Protein AF-A0A3N4HAW6-F1 (afdb_monomer_lite)

Foldseek 3Di:
DDDDDDDDDDDDPVVVVVVVVVVVVVVVVPPPPPPPPPVVVVVPPPDPDCDLVNLLVVLLVLLVVLLVLLVVLVVVLVVQQVVQQDPVRDRDDPDPVRVVSSVVSNVSSVVSNVSSVVSNVVSVVSVVD

Secondary structure (DSSP, 8-state):
-------------HHHHHHHHHHHHHHHHT--------TTTTTSSS-S---HHHHHHHHHHHHHHHHHHHHHHHHHHHHHHHHHB-TTSPBPPSSHHHHHHHHHHHHHHHHHHHHHHHHHHHHHHHHH-

pLDDT: mean 73.01, std 19.23, range [31.19, 94.25]

Radius of gyration: 29.11 Å; chains: 1; bounding box: 82×36×58 Å

Structure (mmCIF, N/CA/C/O backbone):
data_AF-A0A3N4HAW6-F1
#
_entry.id   AF-A0A3N4HAW6-F1
#
loop_
_atom_site.group_PDB
_atom_site.id
_atom_site.type_symbol
_atom_site.label_atom_id
_atom_site.label_alt_id
_atom_site.label_comp_id
_atom_site.label_asym_id
_atom_site.label_entity_id
_atom_site.label_seq_id
_atom_site.pdbx_PDB_ins_code
_atom_site.Cartn_x
_atom_site.Cartn_y
_atom_site.Cartn_z
_atom_site.occupancy
_atom_site.B_iso_or_equiv
_atom_site.auth_seq_id
_atom_site.auth_comp_id
_atom_site.auth_asym_id
_atom_site.auth_atom_id
_atom_site.pdbx_PDB_model_num
ATOM 1 N N . MET A 1 1 ? 59.514 23.348 -23.225 1.00 39.66 1 MET A N 1
ATOM 2 C CA . MET A 1 1 ? 60.388 23.110 -22.054 1.00 39.66 1 MET A CA 1
ATOM 3 C C . MET A 1 1 ? 60.886 24.483 -21.633 1.00 39.66 1 MET A C 1
ATOM 5 O O . MET A 1 1 ? 61.436 25.152 -22.484 1.00 39.66 1 MET A O 1
ATOM 9 N N . ILE A 1 2 ? 60.650 25.026 -20.445 1.00 31.19 2 ILE A N 1
ATOM 10 C CA . ILE A 1 2 ? 60.419 24.457 -19.115 1.00 31.19 2 ILE A CA 1
ATOM 11 C C . ILE A 1 2 ? 59.386 25.345 -18.382 1.00 31.19 2 ILE A C 1
ATOM 13 O O . ILE A 1 2 ? 59.229 26.520 -18.695 1.00 31.19 2 ILE A O 1
ATOM 17 N N . VAL A 1 3 ? 58.663 24.707 -17.466 1.00 40.28 3 VAL A N 1
ATOM 18 C CA . VAL A 1 3 ? 57.589 25.180 -16.577 1.00 40.28 3 VAL A CA 1
ATOM 19 C C . VAL A 1 3 ? 58.134 26.049 -15.431 1.00 40.28 3 VAL A C 1
ATOM 21 O O . VAL A 1 3 ? 59.245 25.794 -14.994 1.00 40.28 3 VAL A O 1
ATOM 24 N N . ASN A 1 4 ? 57.333 26.986 -14.907 1.00 35.38 4 ASN A N 1
ATOM 25 C CA . ASN A 1 4 ? 57.326 27.490 -13.512 1.00 35.38 4 ASN A CA 1
ATOM 26 C C . ASN A 1 4 ? 55.960 28.196 -13.347 1.00 35.38 4 ASN A C 1
ATOM 28 O O . ASN A 1 4 ? 55.744 29.193 -14.023 1.00 35.38 4 ASN A O 1
ATOM 32 N N . ASN A 1 5 ? 54.894 27.720 -12.692 1.00 43.62 5 ASN A N 1
ATOM 33 C CA . ASN A 1 5 ? 54.634 27.020 -11.425 1.00 43.62 5 ASN A CA 1
ATOM 34 C C . ASN A 1 5 ? 54.990 27.823 -10.162 1.00 43.62 5 ASN A C 1
ATOM 36 O O . ASN A 1 5 ? 55.982 27.550 -9.496 1.00 43.62 5 ASN A O 1
ATOM 40 N N . THR A 1 6 ? 54.148 28.805 -9.835 1.00 41.69 6 THR A N 1
ATOM 41 C CA . THR A 1 6 ? 54.016 29.388 -8.492 1.00 41.69 6 THR A CA 1
ATOM 42 C C . THR A 1 6 ? 52.773 28.792 -7.840 1.00 41.69 6 THR A C 1
ATOM 44 O O . THR A 1 6 ? 51.661 29.274 -8.035 1.00 41.69 6 THR A O 1
ATOM 47 N N . GLY A 1 7 ? 52.975 27.679 -7.133 1.00 37.94 7 GLY A N 1
ATOM 48 C CA . GLY A 1 7 ? 52.007 27.129 -6.192 1.00 37.94 7 GLY A CA 1
ATOM 49 C C . GLY A 1 7 ? 52.253 27.736 -4.816 1.00 37.94 7 GLY A C 1
ATOM 50 O O . GLY A 1 7 ? 53.320 27.531 -4.236 1.00 37.94 7 GLY A O 1
ATOM 51 N N . ASP A 1 8 ? 51.275 28.481 -4.309 1.00 42.19 8 ASP A N 1
ATOM 52 C CA . ASP A 1 8 ? 51.273 28.988 -2.941 1.00 42.19 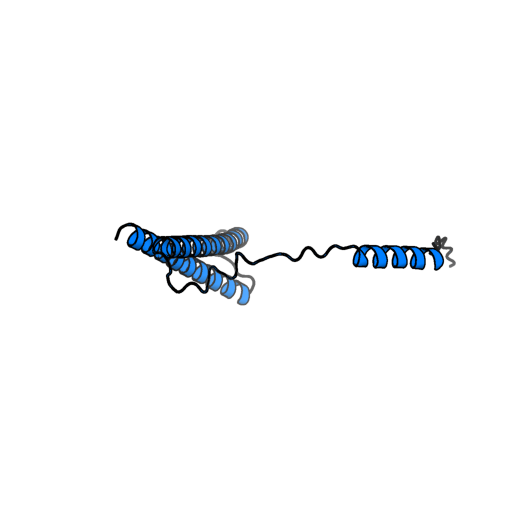8 ASP A CA 1
ATOM 53 C C . ASP A 1 8 ? 51.040 27.819 -1.971 1.00 42.19 8 ASP A C 1
ATOM 55 O O . ASP A 1 8 ? 49.950 27.254 -1.869 1.00 42.19 8 ASP A O 1
ATOM 59 N N . ASN A 1 9 ? 52.111 27.416 -1.285 1.00 40.31 9 ASN A N 1
ATOM 60 C CA . ASN A 1 9 ? 52.085 26.427 -0.214 1.00 40.31 9 ASN A CA 1
ATOM 61 C C . ASN A 1 9 ? 51.546 27.075 1.069 1.00 40.31 9 ASN A C 1
ATOM 63 O O . ASN A 1 9 ? 52.280 27.773 1.768 1.00 40.31 9 ASN A O 1
ATOM 67 N N . TYR A 1 10 ? 50.295 26.791 1.424 1.00 49.81 10 TYR A N 1
ATOM 68 C CA . TYR A 1 10 ? 49.807 26.992 2.788 1.00 49.81 10 TYR A CA 1
ATOM 69 C C . TYR A 1 10 ? 50.312 25.835 3.658 1.00 49.81 10 TYR A C 1
ATOM 71 O O . TYR A 1 10 ? 49.750 24.741 3.638 1.00 49.81 10 TYR A O 1
ATOM 79 N N . GLN A 1 11 ? 51.398 26.053 4.401 1.00 46.56 11 GLN A N 1
ATOM 80 C CA . GLN A 1 11 ? 51.780 25.147 5.482 1.00 46.56 11 GLN A CA 1
ATOM 81 C C . GLN A 1 11 ? 50.909 25.467 6.698 1.00 46.56 11 GLN A C 1
ATOM 83 O O . GLN A 1 11 ? 51.071 26.508 7.327 1.00 46.56 11 GLN A O 1
ATOM 88 N N . ILE A 1 12 ? 49.946 24.589 6.978 1.00 50.94 12 ILE A N 1
ATOM 89 C CA . ILE A 1 12 ? 49.166 24.611 8.217 1.00 50.94 12 ILE A CA 1
ATOM 90 C C . ILE A 1 12 ? 50.123 24.203 9.341 1.00 50.94 12 ILE A C 1
ATOM 92 O O . ILE A 1 12 ? 50.640 23.085 9.335 1.00 50.94 12 ILE A O 1
ATOM 96 N N . ASP A 1 13 ? 50.400 25.130 10.257 1.00 52.97 13 ASP A N 1
ATOM 97 C CA . ASP A 1 13 ? 51.298 24.916 11.387 1.00 52.97 13 ASP A CA 1
ATOM 98 C C . ASP A 1 13 ? 50.657 23.901 12.351 1.00 52.97 13 ASP A C 1
ATOM 100 O O . ASP A 1 13 ? 49.480 24.011 12.703 1.00 52.97 13 ASP A O 1
ATOM 104 N N . GLN A 1 14 ? 51.408 22.878 12.771 1.00 53.25 14 GLN A N 1
ATOM 105 C CA . GLN A 1 14 ? 50.914 21.782 13.627 1.00 53.25 14 GLN A CA 1
ATOM 106 C C . GLN A 1 14 ? 50.274 22.293 14.928 1.00 53.25 14 GLN A C 1
ATOM 108 O O . GLN A 1 14 ? 49.368 21.669 15.476 1.00 53.25 14 GLN A O 1
ATOM 113 N N . LYS A 1 15 ? 50.699 23.477 15.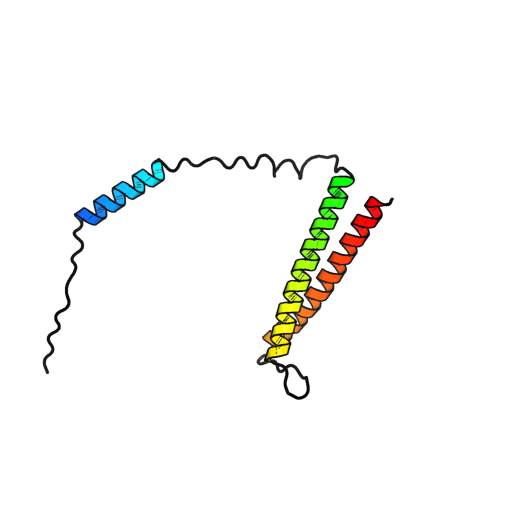370 1.00 52.44 15 LYS A N 1
ATOM 114 C CA . LYS A 1 15 ? 50.191 24.170 16.550 1.00 52.44 15 LYS A CA 1
ATOM 115 C C . LYS A 1 15 ? 48.719 24.593 16.432 1.00 52.44 15 LYS A C 1
ATOM 117 O O . LYS A 1 15 ? 48.022 24.616 17.444 1.00 52.44 15 LYS A O 1
ATOM 122 N N . ASP A 1 16 ? 48.238 24.875 15.222 1.00 53.31 16 ASP A N 1
ATOM 123 C CA . ASP A 1 16 ? 46.846 25.275 14.973 1.00 53.31 16 ASP A CA 1
ATOM 124 C C . ASP A 1 16 ? 45.902 24.061 14.909 1.00 53.31 16 ASP A C 1
ATOM 126 O O . ASP A 1 16 ? 44.725 24.161 15.258 1.00 53.31 16 ASP A O 1
ATOM 130 N N . MET A 1 17 ? 46.426 22.887 14.533 1.00 51.03 17 MET A N 1
ATOM 131 C CA . MET A 1 17 ? 45.696 21.611 14.570 1.00 51.03 17 MET A CA 1
ATOM 132 C C . MET A 1 17 ? 45.481 21.108 16.003 1.00 51.03 17 MET A C 1
ATOM 134 O O . MET A 1 17 ? 44.392 20.627 16.319 1.00 51.03 17 MET A O 1
ATOM 138 N N . ASP A 1 18 ? 46.472 21.272 16.882 1.00 52.44 18 ASP A N 1
ATOM 139 C CA . ASP A 1 18 ? 46.367 20.861 18.288 1.00 52.44 18 ASP A CA 1
ATOM 140 C C . ASP A 1 18 ? 45.395 21.751 19.083 1.00 52.44 18 ASP A C 1
ATOM 142 O O . ASP A 1 18 ? 44.675 21.267 19.961 1.00 52.44 18 ASP A O 1
ATOM 146 N N . LEU A 1 19 ? 45.308 23.044 18.741 1.00 56.09 19 LEU A N 1
ATOM 147 C CA . LEU A 1 19 ? 44.349 23.970 19.349 1.00 56.09 19 LEU A CA 1
ATOM 148 C C . LEU A 1 19 ? 42.901 23.627 18.948 1.00 56.09 19 LEU A C 1
ATOM 150 O O . LEU A 1 19 ? 42.006 23.631 19.793 1.00 56.09 19 LEU A O 1
ATOM 154 N N . LEU A 1 20 ? 42.682 23.253 17.681 1.00 52.53 20 LEU A N 1
ATOM 155 C CA . LEU A 1 20 ? 41.368 22.852 17.167 1.00 52.53 20 LEU A CA 1
ATOM 156 C C . LEU A 1 20 ? 40.892 21.511 17.759 1.00 52.53 20 LEU A C 1
ATOM 158 O O . LEU A 1 20 ? 39.701 21.339 18.019 1.00 52.53 20 LEU A O 1
ATOM 162 N N . TYR A 1 21 ? 41.812 20.570 18.001 1.00 51.31 21 TYR A N 1
ATOM 163 C CA . TYR A 1 21 ? 41.502 19.276 18.622 1.00 51.31 21 TYR A CA 1
ATOM 164 C C . TYR A 1 21 ? 41.155 19.405 20.112 1.00 51.31 21 TYR A C 1
ATOM 166 O O . TYR A 1 21 ? 40.202 18.776 20.577 1.00 51.31 21 TYR A O 1
ATOM 174 N N . SER A 1 22 ? 41.874 20.264 20.843 1.00 52.91 22 SER A N 1
ATOM 175 C CA . SER A 1 22 ? 41.597 20.561 22.256 1.00 52.91 22 SER A CA 1
ATOM 176 C C . SER A 1 22 ? 40.202 21.169 22.454 1.00 52.91 22 SER A C 1
ATOM 178 O O . SER A 1 22 ? 39.468 20.771 23.364 1.00 52.91 22 SER A O 1
ATOM 180 N N . ASP A 1 23 ? 39.801 22.102 21.586 1.00 53.16 23 ASP A N 1
ATOM 181 C CA . ASP A 1 23 ? 38.482 22.742 21.671 1.00 53.16 23 ASP A CA 1
ATOM 182 C C . ASP A 1 23 ? 37.339 21.788 21.292 1.00 53.16 23 ASP A C 1
ATOM 184 O O . ASP A 1 23 ? 36.257 21.848 21.885 1.00 53.16 23 ASP A O 1
ATOM 188 N N . GLN A 1 24 ? 37.574 20.850 20.367 1.00 51.75 24 GLN A N 1
ATOM 189 C CA . GLN A 1 24 ? 36.590 19.821 20.031 1.00 51.75 24 GLN A CA 1
ATOM 190 C C . GLN A 1 24 ? 36.383 18.820 21.176 1.00 51.75 24 GLN A C 1
ATOM 192 O O . GLN A 1 24 ? 35.233 18.562 21.537 1.00 51.75 24 GLN A O 1
ATOM 197 N N . GLU A 1 25 ? 37.438 18.300 21.813 1.00 51.28 25 GLU A N 1
ATOM 198 C CA . GLU A 1 25 ? 37.284 17.386 22.959 1.00 51.28 25 GLU A CA 1
ATOM 199 C C . GLU A 1 25 ? 36.574 18.049 24.152 1.00 51.28 25 GLU A C 1
ATOM 201 O O . GLU A 1 25 ? 35.741 17.416 24.813 1.00 51.28 25 GLU A O 1
ATOM 206 N N . MET A 1 26 ? 36.827 19.338 24.405 1.00 51.22 26 MET A N 1
ATOM 207 C CA . MET A 1 26 ? 36.128 20.080 25.460 1.00 51.22 26 MET A CA 1
ATOM 208 C C . MET A 1 26 ? 34.652 20.353 25.128 1.00 51.22 26 MET A C 1
ATOM 210 O O . MET A 1 26 ? 33.820 20.379 26.042 1.00 51.22 26 MET A O 1
ATOM 214 N N . ALA A 1 27 ? 34.294 20.481 23.847 1.00 50.62 27 ALA A N 1
ATOM 215 C CA . ALA A 1 27 ? 32.903 20.609 23.411 1.00 50.62 27 ALA A CA 1
ATOM 216 C C . ALA A 1 27 ? 32.115 19.292 23.547 1.00 50.62 27 ALA A C 1
ATOM 218 O O . ALA A 1 27 ? 30.944 19.321 23.928 1.00 50.62 27 ALA A O 1
ATOM 219 N N . TYR A 1 28 ? 32.750 18.133 23.329 1.00 49.75 28 TYR A N 1
ATOM 220 C CA . TYR A 1 28 ? 32.111 16.826 23.550 1.00 49.75 28 TYR A CA 1
ATOM 221 C C . TYR A 1 28 ? 31.917 16.503 25.034 1.00 49.75 28 TYR A C 1
ATOM 223 O O . TYR A 1 28 ? 30.920 15.885 25.402 1.00 49.75 28 TYR A O 1
ATOM 231 N N . LYS A 1 29 ? 32.826 16.954 25.907 1.00 49.56 29 LYS A N 1
ATOM 232 C CA . LYS A 1 29 ? 32.731 16.706 27.355 1.00 49.56 29 LYS A CA 1
ATOM 233 C C . LYS A 1 29 ? 31.634 17.532 28.041 1.00 49.56 29 LYS A C 1
ATOM 235 O O . LYS A 1 29 ? 31.125 17.118 29.079 1.00 49.56 29 LYS A O 1
ATOM 240 N N . ASN A 1 30 ? 31.252 18.661 27.438 1.00 48.22 30 ASN A N 1
ATOM 241 C CA . ASN A 1 30 ? 30.170 19.541 27.892 1.00 48.22 30 ASN A CA 1
ATOM 242 C C . ASN A 1 30 ? 28.883 19.413 27.064 1.00 48.22 30 ASN A C 1
ATOM 244 O O . ASN A 1 30 ? 27.921 20.143 27.316 1.00 48.22 30 ASN A O 1
ATOM 248 N N . ALA A 1 31 ? 28.826 18.482 26.106 1.00 46.69 31 ALA A N 1
ATOM 249 C CA . ALA A 1 31 ? 27.568 18.079 25.504 1.00 46.69 31 ALA A CA 1
ATOM 250 C C . ALA A 1 31 ? 26.757 17.380 26.595 1.00 46.69 31 ALA A C 1
ATOM 252 O O . ALA A 1 31 ? 26.919 16.192 26.864 1.00 46.69 31 ALA A O 1
ATOM 253 N N . ASN A 1 32 ? 25.926 18.158 27.283 1.00 47.00 32 ASN A N 1
ATOM 254 C CA . ASN A 1 32 ? 24.931 17.668 28.212 1.00 47.00 32 ASN A CA 1
ATOM 255 C C . ASN A 1 32 ? 24.031 16.725 27.407 1.00 47.00 32 ASN A C 1
ATOM 257 O O . ASN A 1 32 ? 23.148 17.175 26.677 1.00 47.00 32 ASN A O 1
ATOM 261 N N . ILE A 1 33 ? 24.335 15.425 27.448 1.00 57.12 33 ILE A N 1
ATOM 262 C CA . ILE A 1 33 ? 23.513 14.375 26.861 1.00 57.12 33 ILE A CA 1
ATOM 263 C C . ILE A 1 33 ? 22.232 14.418 27.675 1.00 57.12 33 ILE A C 1
ATOM 265 O O . ILE A 1 33 ? 22.136 13.797 28.728 1.00 57.12 33 ILE A O 1
ATOM 269 N N . ILE A 1 34 ? 21.274 15.227 27.226 1.00 58.03 34 ILE A N 1
ATOM 270 C CA . ILE A 1 34 ? 19.936 15.261 27.791 1.00 58.03 34 ILE A CA 1
ATOM 271 C C . ILE A 1 34 ? 19.412 13.843 27.575 1.00 58.03 34 ILE A C 1
ATOM 273 O O . ILE A 1 34 ? 19.224 13.450 26.418 1.00 58.03 34 ILE A O 1
ATOM 277 N N . PRO A 1 35 ? 19.222 13.033 28.632 1.00 54.56 35 PRO A N 1
ATOM 278 C CA . PRO A 1 35 ? 18.636 11.726 28.448 1.00 54.56 35 PRO A CA 1
ATOM 279 C C . PRO A 1 35 ? 17.234 11.973 27.909 1.00 54.56 35 PRO A C 1
ATOM 281 O O . PRO A 1 35 ? 16.381 12.540 28.594 1.00 54.56 35 PRO A O 1
ATOM 284 N N . PHE A 1 36 ? 17.011 11.600 26.651 1.00 54.88 36 PHE A N 1
ATOM 285 C CA . PHE A 1 36 ? 15.692 11.641 26.050 1.00 54.88 36 PHE A CA 1
ATOM 286 C C . PHE A 1 36 ? 14.841 10.645 26.840 1.00 54.88 36 PHE A C 1
ATOM 288 O O . PHE A 1 36 ? 14.915 9.434 26.626 1.00 54.88 36 PHE A O 1
ATOM 295 N N . GLN A 1 37 ? 14.092 11.139 27.830 1.00 51.56 37 GLN A N 1
ATOM 296 C CA . GLN A 1 37 ? 13.146 10.335 28.590 1.00 51.56 37 GLN A CA 1
ATOM 297 C C . GLN A 1 37 ? 11.988 9.958 27.662 1.00 51.56 37 GLN A C 1
ATOM 299 O O . GLN A 1 37 ? 10.906 10.531 27.699 1.00 51.56 37 GLN A O 1
ATOM 304 N N . SER A 1 38 ? 12.208 8.943 26.831 1.00 48.62 38 SER A N 1
ATOM 305 C CA . SER A 1 38 ? 11.169 8.233 26.089 1.00 48.62 38 SER A CA 1
ATOM 306 C C . SER A 1 38 ? 10.414 7.282 27.034 1.00 48.62 38 SER A C 1
ATOM 308 O O . SER A 1 38 ? 10.276 6.088 26.773 1.00 48.62 38 SER A O 1
ATOM 310 N N . SER A 1 39 ? 9.935 7.785 28.174 1.00 49.88 39 SER A N 1
ATOM 311 C CA . SER A 1 39 ? 9.083 7.008 29.086 1.00 49.88 39 SER A CA 1
ATOM 312 C C . SER A 1 39 ? 7.630 6.941 28.600 1.00 49.88 39 SER A C 1
ATOM 314 O O . SER A 1 39 ? 6.872 6.075 29.036 1.00 49.88 39 SER A O 1
ATOM 316 N N . THR A 1 40 ? 7.243 7.812 27.662 1.00 53.81 40 THR A N 1
ATOM 317 C CA . THR A 1 40 ? 5.879 7.867 27.120 1.00 53.81 40 THR A CA 1
ATOM 318 C C . THR A 1 40 ? 5.636 6.828 26.021 1.00 53.81 40 THR A C 1
ATOM 320 O O . THR A 1 40 ? 4.522 6.332 25.891 1.00 53.81 40 THR A O 1
ATOM 323 N N . PHE A 1 41 ? 6.666 6.438 25.259 1.00 50.91 41 PHE A N 1
ATOM 324 C CA . PHE A 1 41 ? 6.499 5.503 24.136 1.00 50.91 41 PHE A CA 1
ATOM 325 C C . PHE A 1 41 ? 6.428 4.032 24.582 1.00 50.91 41 PHE A C 1
ATOM 327 O O . PHE A 1 41 ? 5.712 3.234 23.982 1.00 50.91 41 PHE A O 1
ATOM 334 N N . SER A 1 42 ? 7.118 3.667 25.668 1.00 49.75 42 SER A N 1
ATOM 335 C CA . SER A 1 42 ? 7.212 2.273 26.133 1.00 49.75 42 SER A CA 1
ATOM 336 C C . SER A 1 42 ? 5.996 1.785 26.926 1.00 49.75 42 SER A C 1
ATOM 338 O O . SER A 1 42 ? 5.799 0.579 27.051 1.00 49.75 42 SER A O 1
ATOM 340 N N . LYS A 1 43 ? 5.140 2.689 27.422 1.00 47.72 43 LYS A N 1
ATOM 341 C CA . LYS A 1 43 ? 3.914 2.317 28.151 1.00 47.72 43 LYS A CA 1
ATOM 342 C C . LYS A 1 43 ? 2.692 2.092 27.258 1.00 47.72 43 LYS A C 1
ATOM 344 O O . LYS A 1 43 ? 1.700 1.568 27.747 1.00 47.72 43 LYS A O 1
ATOM 349 N N . PHE A 1 44 ? 2.742 2.439 25.971 1.00 54.28 44 PHE A N 1
ATOM 350 C CA . PHE A 1 44 ? 1.587 2.276 25.077 1.00 54.28 44 PHE A CA 1
ATOM 351 C C . PHE A 1 44 ? 1.388 0.832 24.585 1.00 54.28 44 PHE A C 1
ATOM 353 O O . PHE A 1 44 ? 0.284 0.468 24.199 1.00 54.28 44 PHE A O 1
ATOM 360 N N . PHE A 1 45 ? 2.435 -0.001 24.616 1.00 52.91 45 PHE A N 1
ATOM 361 C CA . PHE A 1 45 ? 2.408 -1.345 24.020 1.00 52.91 45 PHE A CA 1
ATOM 362 C C . PHE A 1 45 ? 2.200 -2.498 25.019 1.00 52.91 45 PHE A C 1
ATOM 364 O O . PHE A 1 45 ? 2.015 -3.633 24.591 1.00 52.91 45 PHE A O 1
ATOM 371 N N . LEU A 1 46 ? 2.215 -2.234 26.332 1.00 50.88 46 LEU A N 1
ATOM 372 C CA . LEU A 1 46 ? 2.218 -3.266 27.387 1.00 50.88 46 LEU A CA 1
ATOM 373 C C . LEU A 1 46 ? 1.145 -3.059 28.474 1.00 50.88 46 LEU A C 1
ATOM 375 O O . LEU A 1 46 ? 1.314 -3.504 29.607 1.00 50.88 46 LEU A O 1
ATOM 379 N N . VAL A 1 47 ? 0.038 -2.384 28.157 1.00 50.50 47 VAL A N 1
ATOM 380 C CA . VAL A 1 47 ? -1.123 -2.292 29.058 1.00 50.50 47 VAL A CA 1
ATOM 381 C C . VAL A 1 47 ? -2.175 -3.285 28.576 1.00 50.50 47 VAL A C 1
ATOM 383 O O . VAL A 1 47 ? -2.630 -3.211 27.438 1.00 50.50 47 VAL A O 1
ATOM 386 N N . SER A 1 48 ? -2.520 -4.236 29.445 1.00 54.56 48 SER A N 1
ATOM 387 C CA . SER A 1 48 ? -3.392 -5.3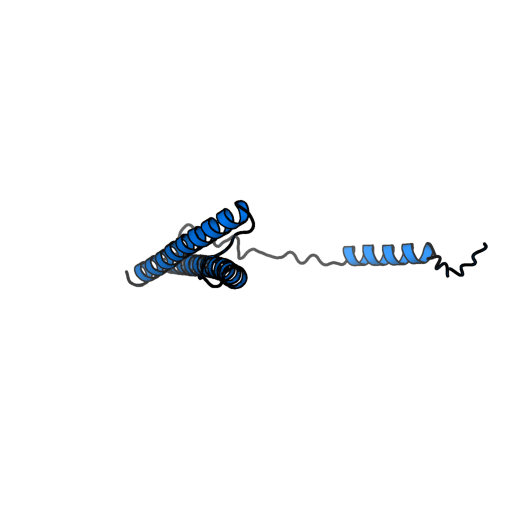89 29.181 1.00 54.56 48 SER A CA 1
ATOM 388 C C . SER A 1 48 ? -4.844 -5.042 28.847 1.00 54.56 48 SER A C 1
ATOM 390 O O . SER A 1 48 ? -5.589 -5.933 28.455 1.00 54.56 48 SER A O 1
ATOM 392 N N . ASP A 1 49 ? -5.225 -3.768 28.940 1.00 56.69 49 ASP A N 1
ATOM 393 C CA . ASP A 1 49 ? -6.561 -3.276 28.619 1.00 56.69 49 ASP A CA 1
ATOM 394 C C . ASP A 1 49 ? -6.467 -2.244 27.491 1.00 56.69 49 ASP A C 1
ATOM 396 O O . ASP A 1 49 ? -6.401 -1.033 27.717 1.00 56.69 49 ASP A O 1
ATOM 400 N N . PHE A 1 50 ? -6.437 -2.723 26.244 1.00 63.53 50 PHE A N 1
ATOM 401 C CA . PHE A 1 50 ? -6.598 -1.849 25.084 1.00 63.53 50 PHE A CA 1
ATOM 402 C C . PHE A 1 50 ? -8.002 -1.248 25.123 1.00 63.53 50 PHE A C 1
ATOM 404 O O . PHE A 1 50 ? -9.001 -1.940 24.919 1.00 63.53 50 PHE A O 1
ATOM 411 N N . SER A 1 51 ? -8.092 0.055 25.381 1.00 78.25 51 SER A N 1
ATOM 412 C CA . SER A 1 51 ? -9.381 0.739 25.316 1.00 78.25 51 SER A CA 1
ATOM 413 C C . SER A 1 51 ? -9.918 0.706 23.880 1.00 78.25 51 SER A C 1
ATOM 415 O O . SER A 1 51 ? -9.163 0.844 22.913 1.00 78.25 51 SER A O 1
ATOM 417 N N . LYS A 1 52 ? -11.241 0.570 23.728 1.00 79.75 52 LYS A N 1
ATOM 418 C CA . LYS A 1 52 ? -11.930 0.583 22.423 1.00 79.75 52 LYS 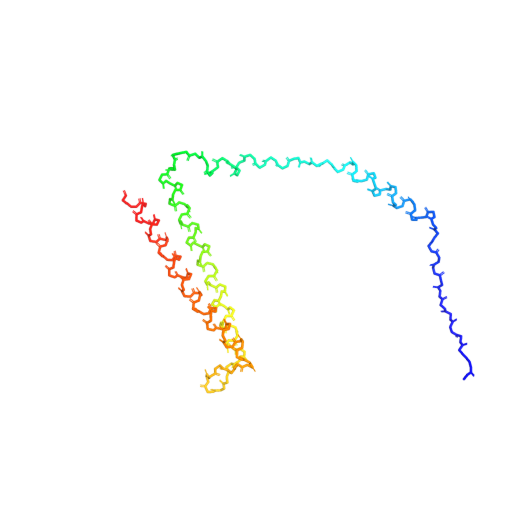A CA 1
ATOM 419 C C . LYS A 1 52 ? -11.499 1.781 21.562 1.00 79.75 52 LYS A C 1
ATOM 421 O O . LYS A 1 52 ? -11.251 1.643 20.369 1.00 79.75 52 LYS A O 1
ATOM 426 N N . THR A 1 53 ? -11.308 2.939 22.193 1.00 83.12 53 THR A N 1
ATOM 427 C CA . THR A 1 53 ? -10.817 4.163 21.551 1.00 83.12 53 THR A CA 1
ATOM 428 C C . THR A 1 53 ? -9.386 4.031 21.023 1.00 83.12 53 THR A C 1
ATOM 430 O O . THR A 1 53 ? -9.124 4.435 19.894 1.00 83.12 53 THR A O 1
ATOM 433 N N . GLN A 1 54 ? -8.461 3.447 21.794 1.00 83.81 54 GLN A N 1
ATOM 434 C CA . GLN A 1 54 ? -7.088 3.204 21.328 1.00 83.81 54 GLN A CA 1
ATOM 435 C C . GLN A 1 54 ? -7.074 2.260 20.126 1.00 83.81 54 GLN A C 1
ATOM 437 O O . GLN A 1 54 ? -6.378 2.538 19.156 1.00 83.81 54 GLN A O 1
ATOM 442 N N . PHE A 1 55 ? -7.892 1.205 20.147 1.00 84.88 55 PHE A N 1
ATOM 443 C CA . PHE A 1 55 ? -8.023 0.286 19.019 1.00 84.88 55 PHE A CA 1
ATOM 444 C C . PHE A 1 55 ? -8.488 1.013 17.747 1.00 84.88 55 PHE A C 1
ATOM 446 O O . PHE A 1 55 ? -7.832 0.924 16.711 1.00 84.88 55 PHE A O 1
ATOM 453 N N . ILE A 1 56 ? -9.559 1.810 17.831 1.00 87.25 56 ILE A N 1
ATOM 454 C CA . ILE A 1 56 ? -10.076 2.589 16.692 1.00 87.25 56 ILE A CA 1
ATOM 455 C C . ILE A 1 56 ? -9.002 3.536 16.142 1.00 87.25 56 ILE A C 1
ATOM 457 O O . ILE A 1 56 ? -8.775 3.570 14.933 1.00 87.25 56 ILE A O 1
ATOM 461 N N . ILE A 1 57 ? -8.304 4.268 17.017 1.00 87.81 57 ILE A N 1
ATOM 462 C CA . ILE A 1 57 ? -7.245 5.204 16.617 1.00 87.81 57 ILE A CA 1
ATOM 463 C C . ILE A 1 57 ? -6.095 4.462 15.926 1.00 87.81 57 ILE A C 1
ATOM 465 O O . ILE A 1 57 ? -5.636 4.908 14.876 1.00 87.81 57 ILE A O 1
ATOM 469 N N . THR A 1 58 ? -5.646 3.323 16.459 1.00 89.62 58 THR A N 1
ATOM 470 C CA . THR A 1 58 ? -4.566 2.534 15.851 1.00 89.62 58 THR A CA 1
ATOM 471 C C . THR A 1 58 ? -4.938 2.051 14.454 1.00 89.62 58 THR A C 1
ATOM 473 O O . THR A 1 58 ? -4.147 2.228 13.530 1.00 89.62 58 THR A O 1
ATOM 476 N N . TYR A 1 59 ? -6.140 1.503 14.267 1.00 88.44 59 TYR A N 1
ATOM 477 C CA . TYR A 1 59 ? -6.601 1.050 12.950 1.00 88.44 59 TYR A CA 1
ATOM 478 C C . TYR A 1 59 ? -6.770 2.207 11.969 1.00 88.44 59 TYR A C 1
ATOM 480 O O . TYR A 1 59 ? -6.411 2.082 10.800 1.00 88.44 59 TYR A O 1
ATOM 488 N N . PHE A 1 60 ? -7.251 3.352 12.444 1.00 89.50 60 PHE A N 1
ATOM 489 C CA . PHE A 1 60 ? -7.385 4.543 11.619 1.00 89.50 60 PHE A CA 1
ATOM 490 C C . PHE A 1 60 ? -6.021 5.076 11.156 1.00 89.50 60 PHE A C 1
ATOM 492 O O . PHE A 1 60 ? -5.825 5.329 9.967 1.00 89.50 60 PHE A O 1
ATOM 499 N N . ILE A 1 61 ? -5.045 5.173 12.065 1.00 90.56 61 ILE A N 1
ATOM 500 C CA . ILE A 1 61 ? -3.670 5.581 11.740 1.00 90.56 61 ILE A CA 1
ATOM 501 C C . ILE A 1 61 ? -3.021 4.574 10.785 1.00 90.56 61 ILE A C 1
ATOM 503 O O . ILE A 1 61 ? -2.401 4.976 9.803 1.00 90.56 61 ILE A O 1
ATOM 507 N N . LEU A 1 62 ? -3.186 3.272 11.028 1.00 91.75 62 LEU A N 1
ATOM 508 C CA . LEU A 1 62 ? -2.638 2.227 10.165 1.00 91.75 62 LEU A CA 1
ATOM 509 C C . LEU A 1 62 ? -3.256 2.276 8.759 1.00 91.75 62 LEU A C 1
ATOM 511 O O . LEU A 1 62 ? -2.540 2.149 7.765 1.00 91.75 62 LEU A O 1
ATOM 515 N N . GLY A 1 63 ? -4.564 2.527 8.671 1.00 92.19 63 GLY A N 1
ATOM 516 C CA . GLY A 1 63 ? -5.267 2.745 7.412 1.00 92.19 63 GLY A CA 1
ATOM 517 C C . GLY A 1 63 ? -4.721 3.949 6.646 1.00 92.19 63 GLY A C 1
ATOM 518 O O . GLY A 1 63 ? -4.405 3.830 5.462 1.00 92.19 63 GLY A O 1
ATOM 519 N N . LEU A 1 64 ? -4.529 5.081 7.331 1.00 91.56 64 LEU A N 1
ATOM 520 C CA . LEU A 1 64 ? -3.948 6.294 6.748 1.00 91.56 64 LEU A CA 1
ATOM 521 C C . LEU A 1 64 ? -2.516 6.082 6.255 1.00 91.56 64 LEU A C 1
ATOM 523 O O . LEU A 1 64 ? -2.201 6.480 5.136 1.00 91.56 64 LEU A O 1
ATOM 527 N N . LEU A 1 65 ? -1.659 5.432 7.045 1.00 93.56 65 LEU A N 1
ATOM 528 C CA . LEU A 1 65 ? -0.288 5.115 6.635 1.00 93.56 65 LEU A CA 1
ATOM 529 C C . LEU A 1 65 ? -0.281 4.225 5.390 1.00 93.56 65 LEU A C 1
ATOM 531 O O . LEU A 1 65 ? 0.436 4.502 4.431 1.00 93.56 65 LEU A O 1
ATOM 535 N N . SER A 1 66 ? -1.121 3.191 5.371 1.00 93.19 66 SER A N 1
ATOM 536 C CA . SER A 1 66 ? -1.260 2.286 4.229 1.00 93.19 66 SER A CA 1
ATOM 537 C C . SER A 1 66 ? -1.702 3.027 2.958 1.00 93.19 66 SER A C 1
ATOM 539 O O . SER A 1 66 ? -1.097 2.865 1.896 1.00 93.19 66 SER A O 1
ATOM 541 N N . LEU A 1 67 ? -2.687 3.924 3.075 1.00 93.06 67 LEU A N 1
ATOM 542 C CA . LEU A 1 67 ? -3.150 4.793 1.987 1.00 93.06 67 LEU A CA 1
ATOM 543 C C . LEU A 1 67 ? -2.072 5.779 1.515 1.00 93.06 67 LEU A C 1
ATOM 545 O O . LEU A 1 67 ? -1.950 6.015 0.311 1.00 93.06 67 LEU A O 1
ATOM 549 N N . LEU A 1 68 ? -1.273 6.331 2.430 1.00 94.25 68 LEU A N 1
ATOM 550 C CA . LEU A 1 68 ? -0.163 7.228 2.105 1.00 94.25 68 LEU A CA 1
ATOM 551 C C . LEU A 1 68 ? 0.885 6.507 1.245 1.00 94.25 68 LEU A C 1
ATOM 553 O O . LEU A 1 68 ? 1.268 7.005 0.185 1.00 94.25 68 LEU A O 1
ATOM 557 N N . PHE A 1 69 ? 1.299 5.307 1.658 1.00 92.19 69 PHE A N 1
ATOM 558 C CA . PHE A 1 69 ? 2.238 4.484 0.894 1.00 92.19 69 PHE A CA 1
ATOM 559 C C . PHE A 1 69 ? 1.659 4.053 -0.456 1.00 92.19 69 PHE A C 1
ATOM 561 O O . PHE A 1 69 ? 2.347 4.161 -1.469 1.00 92.19 69 PHE A O 1
ATOM 568 N N . ALA A 1 70 ? 0.388 3.643 -0.502 1.00 93.44 70 ALA A N 1
ATOM 569 C CA . ALA A 1 70 ? -0.291 3.328 -1.759 1.00 93.44 70 ALA A CA 1
ATOM 570 C C . ALA A 1 70 ? -0.285 4.517 -2.730 1.00 93.44 70 ALA A C 1
ATOM 572 O O . ALA A 1 70 ? -0.048 4.349 -3.924 1.00 93.44 70 ALA A O 1
ATOM 573 N N . THR A 1 71 ? -0.529 5.722 -2.210 1.00 92.06 71 THR A N 1
ATOM 574 C CA . THR A 1 71 ? -0.540 6.956 -3.003 1.00 92.06 71 THR A CA 1
ATOM 575 C C . THR A 1 71 ? 0.844 7.260 -3.552 1.00 92.06 71 THR A C 1
ATOM 577 O O . THR A 1 71 ? 0.971 7.556 -4.736 1.00 92.06 71 THR A O 1
ATOM 580 N N . ARG A 1 72 ? 1.887 7.126 -2.726 1.00 92.56 72 ARG A N 1
ATOM 581 C CA . ARG A 1 72 ? 3.272 7.310 -3.165 1.00 92.56 72 ARG A CA 1
ATOM 582 C C . ARG A 1 72 ? 3.641 6.354 -4.299 1.00 92.56 72 ARG A C 1
ATOM 584 O O . ARG A 1 72 ? 4.116 6.819 -5.327 1.00 92.56 72 ARG A O 1
ATOM 591 N N . LEU A 1 73 ? 3.373 5.056 -4.138 1.00 89.88 73 LEU A N 1
ATOM 592 C CA . LEU A 1 73 ? 3.660 4.059 -5.177 1.00 89.88 73 LEU A CA 1
ATOM 593 C C . LEU A 1 73 ? 2.906 4.367 -6.473 1.00 89.88 73 LEU A C 1
ATOM 595 O O . LEU A 1 73 ? 3.493 4.315 -7.546 1.00 89.88 73 LEU A O 1
ATOM 599 N N . ASN A 1 74 ? 1.634 4.763 -6.372 1.00 91.06 74 ASN A N 1
ATOM 600 C CA . ASN A 1 74 ? 0.827 5.129 -7.534 1.00 91.06 74 ASN A CA 1
ATOM 601 C C . ASN A 1 74 ? 1.358 6.381 -8.258 1.00 91.06 74 ASN A C 1
ATOM 603 O O . ASN A 1 74 ? 1.332 6.448 -9.485 1.00 91.06 74 ASN A O 1
ATOM 607 N N . ILE A 1 75 ? 1.851 7.376 -7.513 1.00 90.62 75 ILE A N 1
ATOM 608 C CA . ILE A 1 75 ? 2.490 8.565 -8.093 1.00 90.62 75 ILE A CA 1
ATOM 609 C C . ILE A 1 75 ? 3.782 8.168 -8.809 1.00 90.62 75 ILE A C 1
ATOM 611 O O . ILE A 1 75 ? 3.975 8.559 -9.955 1.00 90.62 75 ILE A O 1
ATOM 615 N N . GLU A 1 76 ? 4.640 7.369 -8.174 1.00 87.12 76 GLU A N 1
ATOM 616 C CA . GLU A 1 76 ? 5.893 6.902 -8.776 1.00 87.12 76 GLU A CA 1
ATOM 617 C C . GLU A 1 76 ? 5.631 6.117 -10.073 1.00 87.12 76 GLU A C 1
ATOM 619 O O . GLU A 1 76 ? 6.262 6.393 -11.095 1.00 87.12 76 GLU A O 1
ATOM 624 N N . THR A 1 77 ? 4.646 5.209 -10.081 1.00 87.88 77 THR A N 1
ATOM 625 C CA . THR A 1 77 ? 4.259 4.484 -11.301 1.00 87.88 77 THR A CA 1
ATOM 626 C C . THR A 1 77 ? 3.664 5.410 -12.355 1.00 87.88 77 THR A C 1
ATOM 628 O O . THR A 1 77 ? 4.023 5.293 -13.521 1.00 87.88 77 THR A O 1
ATOM 631 N N . SER A 1 78 ? 2.815 6.366 -11.969 1.00 86.00 78 SER A N 1
ATOM 632 C CA . SER A 1 78 ? 2.185 7.300 -12.911 1.00 86.00 78 SER A CA 1
ATOM 633 C C . SER A 1 78 ? 3.186 8.263 -13.545 1.00 86.00 78 SER A C 1
ATOM 635 O O . SER A 1 78 ? 3.036 8.604 -14.715 1.00 86.00 78 SER A O 1
ATOM 637 N N . ILE A 1 79 ? 4.189 8.717 -12.790 1.00 87.62 79 ILE A N 1
ATOM 638 C CA . ILE A 1 79 ? 5.273 9.558 -13.307 1.00 87.62 79 ILE A CA 1
ATOM 639 C C . ILE A 1 79 ? 6.100 8.759 -14.311 1.00 87.62 79 ILE A C 1
ATOM 641 O O . ILE A 1 79 ? 6.392 9.254 -15.398 1.00 87.62 79 ILE A O 1
ATOM 645 N N . TYR A 1 80 ? 6.444 7.517 -13.966 1.00 86.25 80 TYR A N 1
ATOM 646 C CA . TYR A 1 80 ? 7.174 6.641 -14.871 1.00 86.25 80 TYR A CA 1
ATOM 647 C C . TYR A 1 80 ? 6.410 6.417 -16.179 1.00 86.25 80 TYR A C 1
ATOM 649 O O . TYR A 1 80 ? 6.988 6.567 -17.255 1.00 86.25 80 TYR A O 1
ATOM 657 N N . GLU A 1 81 ? 5.113 6.108 -16.094 1.00 87.06 81 GLU A N 1
ATOM 658 C CA . GLU A 1 81 ? 4.260 5.974 -17.272 1.00 87.06 81 GLU A CA 1
ATOM 659 C C . GLU A 1 81 ? 4.264 7.262 -18.082 1.00 87.06 81 GLU A C 1
ATOM 661 O O . GLU A 1 81 ? 4.502 7.205 -19.275 1.00 87.06 81 GLU A O 1
ATOM 666 N N . PHE A 1 82 ? 4.077 8.426 -17.457 1.00 86.75 82 PHE A N 1
ATOM 667 C CA . PHE A 1 82 ? 4.038 9.704 -18.166 1.00 86.75 82 PHE A CA 1
ATOM 668 C C . PHE A 1 82 ? 5.296 9.970 -19.007 1.00 86.75 82 PHE A C 1
ATOM 670 O O . PHE A 1 82 ? 5.175 10.407 -20.148 1.00 86.75 82 PHE A O 1
ATOM 677 N N . PHE A 1 83 ? 6.486 9.684 -18.474 1.00 85.38 83 PHE A N 1
ATOM 678 C CA . PHE A 1 83 ? 7.744 9.918 -19.188 1.00 85.38 83 PHE A CA 1
ATOM 679 C C . PHE A 1 83 ? 8.072 8.858 -20.245 1.00 85.38 83 PHE A C 1
ATOM 681 O O . PHE A 1 83 ? 8.783 9.166 -21.196 1.00 85.38 83 PHE A O 1
ATOM 688 N N . ASN A 1 84 ? 7.561 7.634 -20.097 1.00 84.31 84 ASN A N 1
ATOM 689 C CA . ASN A 1 84 ? 7.901 6.500 -20.967 1.00 84.31 84 ASN A CA 1
ATOM 690 C C . ASN A 1 84 ? 6.737 6.043 -21.857 1.00 84.31 84 ASN A C 1
ATOM 692 O O . ASN A 1 84 ? 6.799 4.980 -22.480 1.00 84.31 84 ASN A O 1
ATOM 696 N N . LYS A 1 85 ? 5.653 6.820 -21.913 1.00 84.75 85 LYS A N 1
ATOM 697 C CA . LYS A 1 85 ? 4.501 6.545 -22.769 1.00 84.75 85 LYS A CA 1
ATOM 698 C C . LYS A 1 85 ? 4.792 7.029 -24.185 1.00 84.75 85 LYS A C 1
ATOM 700 O O . LYS A 1 85 ? 4.983 8.221 -24.408 1.00 84.75 85 LYS A O 1
ATOM 705 N N . GLY A 1 86 ? 4.811 6.098 -25.135 1.00 77.94 86 GLY A N 1
ATOM 706 C CA . GLY A 1 86 ? 4.870 6.417 -26.561 1.00 77.94 86 GLY A CA 1
ATOM 707 C C . GLY A 1 86 ? 3.563 7.033 -27.071 1.00 77.94 86 GLY A C 1
ATOM 708 O O . GLY A 1 86 ? 2.548 7.044 -26.369 1.00 77.94 86 GLY A O 1
ATOM 709 N N . GLU A 1 87 ? 3.567 7.506 -28.317 1.00 74.56 87 GLU A N 1
ATOM 710 C CA . GLU A 1 87 ? 2.399 8.138 -28.960 1.00 74.56 87 GLU A CA 1
ATOM 711 C C . GLU A 1 87 ? 1.173 7.205 -29.033 1.00 74.56 87 GLU A C 1
ATOM 713 O O . GLU A 1 87 ? 0.038 7.663 -28.912 1.00 74.56 87 GLU A O 1
ATOM 718 N N . ASP A 1 88 ? 1.400 5.889 -29.095 1.00 81.50 88 ASP A N 1
ATOM 719 C CA . ASP A 1 88 ? 0.353 4.855 -29.090 1.00 81.50 88 ASP A CA 1
ATOM 720 C C . ASP A 1 88 ? -0.232 4.573 -27.692 1.00 81.50 88 ASP A C 1
ATOM 722 O O . ASP A 1 88 ? -1.106 3.722 -27.515 1.00 81.50 88 ASP A O 1
ATOM 726 N N . GLY A 1 89 ? 0.270 5.251 -26.658 1.00 75.00 89 GLY A N 1
ATOM 727 C CA . GLY A 1 89 ? -0.133 5.045 -25.272 1.00 75.00 89 GLY A CA 1
ATOM 728 C C . GLY A 1 89 ? 0.504 3.830 -24.591 1.00 75.00 89 GLY A C 1
ATOM 729 O O . GLY A 1 89 ? 0.167 3.541 -23.441 1.00 75.00 89 GLY A O 1
ATOM 730 N N . ILE A 1 90 ? 1.424 3.143 -25.272 1.00 79.44 90 ILE A N 1
ATOM 731 C CA . ILE A 1 90 ? 2.176 1.999 -24.749 1.00 79.44 90 ILE A CA 1
ATOM 732 C C . ILE A 1 90 ? 3.356 2.511 -23.918 1.00 79.44 90 ILE A C 1
ATOM 734 O O . ILE A 1 90 ? 4.103 3.383 -24.360 1.00 79.44 90 ILE A O 1
ATOM 738 N N . VAL A 1 91 ? 3.519 1.967 -22.712 1.00 81.81 91 VAL A N 1
ATOM 739 C CA . VAL A 1 91 ? 4.668 2.254 -21.844 1.00 81.81 91 VAL A CA 1
ATOM 740 C C . VAL A 1 91 ? 5.843 1.410 -22.323 1.00 81.81 91 VAL A C 1
ATOM 742 O O . VAL A 1 91 ? 5.761 0.179 -22.325 1.00 81.81 91 VAL A O 1
ATOM 745 N N . VAL A 1 92 ? 6.915 2.062 -22.761 1.00 81.00 92 VAL A N 1
ATOM 746 C CA . VAL A 1 92 ? 8.130 1.385 -23.219 1.00 81.00 92 VAL A CA 1
ATOM 747 C C . VAL A 1 92 ? 9.067 1.216 -22.031 1.00 81.00 92 VAL A C 1
ATOM 749 O O . VAL A 1 92 ? 9.458 2.190 -21.399 1.00 81.00 92 VAL A O 1
ATOM 752 N N . PHE A 1 93 ? 9.424 -0.028 -21.723 1.00 85.69 93 PHE A N 1
ATOM 75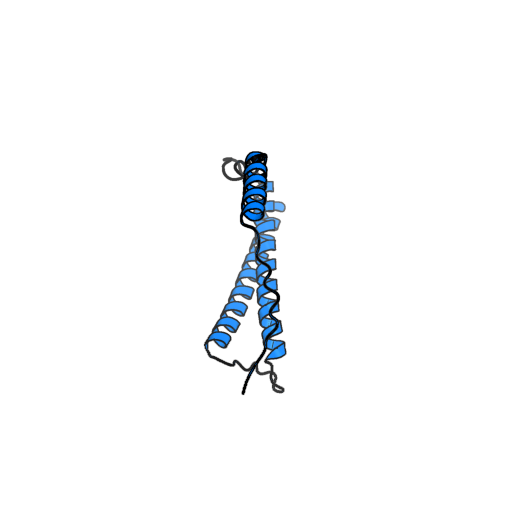3 C CA . PHE A 1 93 ? 10.368 -0.338 -20.654 1.00 85.69 93 PHE A CA 1
ATOM 754 C C . PHE A 1 93 ? 11.755 -0.579 -21.244 1.00 85.69 93 PHE A C 1
ATOM 756 O O . PHE A 1 93 ? 11.905 -1.377 -22.168 1.00 85.69 93 PHE A O 1
ATOM 763 N N . GLU A 1 94 ? 12.771 0.087 -20.695 1.00 81.56 94 GLU A N 1
ATOM 764 C CA . GLU A 1 94 ? 14.159 -0.034 -21.163 1.00 81.56 94 GLU A CA 1
ATOM 765 C C . GLU A 1 94 ? 14.760 -1.417 -20.876 1.00 81.56 94 GLU A C 1
ATOM 767 O O . GLU A 1 94 ? 15.610 -1.905 -21.620 1.00 81.56 94 GLU A O 1
ATOM 772 N N . ASN A 1 95 ? 14.315 -2.071 -19.799 1.00 86.88 95 ASN A N 1
ATOM 773 C CA . ASN A 1 95 ? 14.738 -3.416 -19.436 1.00 86.88 95 ASN A CA 1
ATOM 774 C C . ASN A 1 95 ? 13.608 -4.213 -18.750 1.00 86.88 95 ASN A C 1
ATOM 776 O O . ASN A 1 95 ? 12.594 -3.671 -18.297 1.00 86.88 95 ASN A O 1
ATOM 780 N N . ASN A 1 96 ? 13.808 -5.530 -18.642 1.00 85.50 96 ASN A N 1
ATOM 781 C CA . ASN A 1 96 ? 12.859 -6.426 -17.973 1.00 85.50 96 ASN A CA 1
ATOM 782 C C . ASN A 1 96 ? 12.726 -6.136 -16.467 1.00 85.50 96 ASN A C 1
ATOM 784 O O . ASN A 1 96 ? 11.665 -6.366 -15.889 1.00 85.50 96 ASN A O 1
ATOM 788 N N . GLU A 1 97 ? 13.779 -5.629 -15.824 1.00 86.12 97 GLU A N 1
ATOM 789 C CA . GLU A 1 97 ? 13.768 -5.315 -14.390 1.00 86.12 97 GLU A CA 1
ATOM 790 C C . GLU A 1 97 ? 12.835 -4.142 -14.069 1.00 86.12 97 GLU A C 1
ATOM 792 O O . GLU A 1 97 ? 12.083 -4.189 -13.099 1.00 86.12 97 GLU A O 1
ATOM 797 N N . MET A 1 98 ? 12.825 -3.114 -14.913 1.00 84.69 98 MET A N 1
ATOM 798 C CA . MET A 1 98 ? 11.993 -1.923 -14.785 1.00 84.69 98 MET A CA 1
ATOM 799 C C . MET A 1 98 ? 10.535 -2.234 -15.108 1.00 84.69 98 MET A C 1
ATOM 801 O O . MET A 1 98 ? 9.647 -1.765 -14.399 1.00 84.69 98 MET A O 1
ATOM 805 N N . MET A 1 99 ? 10.285 -3.106 -16.091 1.00 84.88 99 MET A N 1
ATOM 806 C CA . MET A 1 99 ? 8.956 -3.677 -16.321 1.00 84.88 99 MET A CA 1
ATOM 807 C C . MET A 1 99 ? 8.454 -4.420 -15.074 1.00 84.88 99 MET A C 1
ATOM 809 O O . MET A 1 99 ? 7.336 -4.181 -14.611 1.00 84.88 99 MET A O 1
ATOM 813 N N . PHE A 1 100 ? 9.280 -5.297 -14.496 1.00 88.19 100 PHE A N 1
ATOM 814 C CA . PHE A 1 100 ? 8.920 -6.033 -13.286 1.00 88.19 100 PHE A CA 1
ATOM 815 C C . PHE A 1 100 ? 8.658 -5.091 -12.105 1.00 88.19 100 PHE A C 1
ATOM 817 O O . PHE A 1 100 ? 7.621 -5.209 -11.454 1.00 88.19 100 PHE A O 1
ATOM 824 N N . TYR A 1 101 ? 9.550 -4.129 -11.854 1.00 88.06 101 TYR A N 1
ATOM 825 C CA . TYR A 1 101 ? 9.398 -3.145 -10.784 1.00 88.06 101 TYR A CA 1
ATOM 826 C C . TYR A 1 101 ? 8.121 -2.322 -10.949 1.00 88.06 101 TYR A C 1
ATOM 828 O O . TYR A 1 101 ? 7.391 -2.116 -9.982 1.00 88.06 101 TYR A O 1
ATOM 836 N N . HIS A 1 102 ? 7.811 -1.898 -12.174 1.00 89.69 102 HIS A N 1
ATOM 837 C CA . HIS A 1 102 ? 6.606 -1.140 -12.475 1.00 89.69 102 HIS A CA 1
ATOM 838 C C . HIS A 1 102 ? 5.335 -1.934 -12.140 1.00 89.69 102 HIS A C 1
ATOM 840 O O . HIS A 1 102 ? 4.477 -1.451 -11.394 1.00 89.69 102 HIS A O 1
ATOM 846 N N . TYR A 1 103 ? 5.231 -3.182 -12.608 1.00 88.56 103 TYR A N 1
ATOM 847 C CA . TYR A 1 103 ? 4.084 -4.034 -12.287 1.00 88.56 103 TYR A CA 1
ATOM 848 C C . TYR A 1 103 ? 4.011 -4.383 -10.804 1.00 88.56 103 TYR A C 1
ATOM 850 O O . TYR A 1 103 ? 2.927 -4.343 -10.219 1.00 88.56 103 TYR A O 1
ATOM 858 N N . PHE A 1 104 ? 5.147 -4.687 -10.180 1.00 89.25 104 PHE A N 1
ATOM 859 C CA . PHE A 1 104 ? 5.219 -5.001 -8.760 1.00 89.25 104 PHE A CA 1
ATOM 860 C C . PHE A 1 104 ? 4.789 -3.810 -7.899 1.00 89.25 104 PHE A C 1
ATOM 862 O O . PHE A 1 104 ? 3.970 -3.972 -6.994 1.00 89.25 104 PHE A O 1
ATOM 869 N N . SER A 1 105 ? 5.280 -2.609 -8.208 1.00 89.44 105 SER A N 1
ATOM 870 C CA . SER A 1 105 ? 4.915 -1.366 -7.525 1.00 89.44 105 SER A CA 1
ATOM 871 C C . SER A 1 105 ? 3.427 -1.050 -7.701 1.00 89.44 105 SER A C 1
ATOM 873 O O . SER A 1 105 ? 2.724 -0.817 -6.717 1.00 89.44 105 SER A O 1
ATOM 875 N N . SER A 1 106 ? 2.903 -1.162 -8.927 1.00 89.31 106 SER A N 1
ATOM 876 C CA . SER A 1 106 ? 1.479 -0.948 -9.226 1.00 89.31 106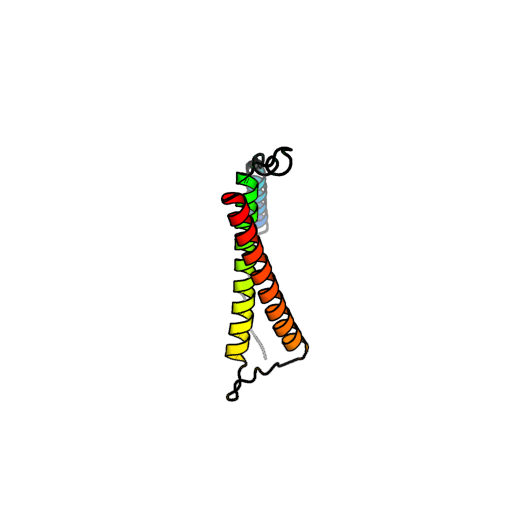 SER A CA 1
ATOM 877 C C . SER A 1 106 ? 0.577 -1.942 -8.483 1.00 89.31 106 SER A C 1
ATOM 879 O O . SER A 1 106 ? -0.432 -1.566 -7.878 1.00 89.31 106 SER A O 1
ATOM 881 N N . PHE A 1 107 ? 0.952 -3.223 -8.469 1.00 90.56 107 PHE A N 1
ATOM 882 C CA . PHE A 1 107 ? 0.225 -4.267 -7.751 1.00 90.56 107 PHE A CA 1
ATOM 883 C C . PHE A 1 107 ? 0.262 -4.051 -6.234 1.00 90.56 107 PHE A C 1
ATOM 885 O O . PHE A 1 107 ? -0.779 -4.073 -5.574 1.00 90.56 107 PHE A O 1
ATOM 892 N N . THR A 1 108 ? 1.443 -3.759 -5.692 1.00 91.44 108 THR A N 1
ATOM 893 C CA . THR A 1 108 ? 1.648 -3.465 -4.270 1.00 91.44 108 THR A CA 1
ATOM 894 C C . THR A 1 108 ? 0.834 -2.242 -3.849 1.00 91.44 108 THR A C 1
ATOM 896 O O . THR A 1 108 ? 0.109 -2.301 -2.856 1.00 91.44 108 THR A O 1
ATOM 899 N N . GLY A 1 109 ? 0.834 -1.171 -4.647 1.00 90.12 109 GLY A N 1
ATOM 900 C CA . GLY A 1 109 ? 0.017 0.020 -4.413 1.00 90.12 109 GLY A CA 1
ATOM 901 C C . GLY A 1 109 ? -1.483 -0.283 -4.342 1.00 90.12 109 GLY A C 1
ATOM 902 O O . GLY A 1 109 ? -2.172 0.213 -3.448 1.00 90.12 109 GLY A O 1
ATOM 903 N N . LYS A 1 110 ? -2.001 -1.156 -5.219 1.00 92.06 110 LYS A N 1
ATOM 904 C CA . LYS A 1 110 ? -3.408 -1.602 -5.175 1.00 92.06 110 LYS A CA 1
ATOM 905 C C . LYS A 1 110 ? -3.725 -2.389 -3.903 1.00 92.06 110 LYS A C 1
ATOM 907 O O . LYS A 1 110 ? -4.765 -2.143 -3.292 1.00 92.06 110 LYS A O 1
ATOM 912 N N . ILE A 1 111 ? -2.832 -3.287 -3.483 1.00 94.12 111 ILE A N 1
ATOM 913 C CA . ILE A 1 111 ? -2.988 -4.057 -2.240 1.00 94.12 111 ILE A CA 1
ATOM 914 C C . ILE A 1 111 ? -3.002 -3.128 -1.026 1.00 94.12 111 ILE A C 1
ATOM 916 O O . ILE A 1 111 ? -3.927 -3.202 -0.221 1.00 94.12 111 ILE A O 1
ATOM 920 N N . LEU A 1 112 ? -2.024 -2.225 -0.906 1.00 92.44 112 LEU A N 1
ATOM 921 C CA . LEU A 1 112 ? -1.969 -1.264 0.198 1.00 92.44 112 LEU A CA 1
ATOM 922 C C . LEU A 1 112 ? -3.226 -0.392 0.235 1.00 92.44 112 LEU A C 1
ATOM 924 O O . LEU A 1 112 ? -3.807 -0.197 1.295 1.00 92.44 112 LEU A O 1
ATOM 928 N N . LYS A 1 113 ? -3.728 0.057 -0.918 1.00 93.12 113 LYS A N 1
ATOM 929 C CA . LYS A 1 113 ? -4.990 0.804 -0.967 1.00 93.12 113 LYS A CA 1
ATOM 930 C C . LYS A 1 113 ? -6.164 -0.020 -0.426 1.00 93.12 113 LYS A C 1
ATOM 932 O O . LYS A 1 113 ? -6.950 0.498 0.363 1.00 93.12 113 LYS A O 1
ATOM 937 N N . ALA A 1 114 ? -6.279 -1.288 -0.821 1.00 94.06 114 ALA A N 1
ATOM 938 C CA . ALA A 1 114 ? -7.342 -2.175 -0.349 1.00 94.06 114 ALA A CA 1
ATOM 939 C C . ALA A 1 114 ? -7.251 -2.433 1.164 1.00 94.06 114 ALA A C 1
ATOM 941 O O . ALA A 1 114 ? -8.262 -2.357 1.865 1.00 94.06 114 ALA A O 1
ATOM 942 N N . ILE A 1 115 ? -6.043 -2.669 1.680 1.00 93.88 115 ILE A N 1
ATOM 943 C CA . ILE A 1 115 ? -5.782 -2.847 3.114 1.00 93.88 115 ILE A CA 1
ATOM 944 C C . ILE A 1 115 ? -6.125 -1.567 3.884 1.00 93.88 115 ILE A C 1
ATOM 946 O O . ILE A 1 115 ? -6.850 -1.625 4.875 1.00 93.88 115 ILE A O 1
ATOM 950 N N . GLY A 1 116 ? -5.671 -0.405 3.410 1.00 91.75 116 GLY A N 1
ATOM 951 C CA . GLY A 1 116 ? -5.925 0.879 4.055 1.00 91.75 116 GLY A CA 1
ATOM 952 C C . GLY A 1 116 ? -7.413 1.220 4.149 1.00 91.75 116 GLY A C 1
ATOM 953 O O . GLY A 1 116 ? -7.890 1.608 5.215 1.00 91.75 116 GLY A O 1
ATOM 954 N N . VAL A 1 117 ? -8.174 0.995 3.070 1.00 92.69 117 VAL A N 1
ATOM 955 C CA . VAL A 1 117 ? -9.641 1.146 3.077 1.00 92.69 117 VAL A CA 1
ATOM 956 C C . VAL A 1 117 ? -10.293 0.148 4.036 1.00 92.69 117 VAL A C 1
ATOM 958 O O . VAL A 1 117 ? -11.188 0.526 4.790 1.00 92.69 117 VAL A O 1
ATOM 961 N N . SER A 1 118 ? -9.822 -1.101 4.062 1.00 93.31 118 SER A N 1
ATOM 962 C CA . SER A 1 118 ? -10.345 -2.129 4.970 1.00 93.31 118 SER A CA 1
ATOM 963 C C . SER A 1 118 ? -10.138 -1.748 6.436 1.00 93.31 118 SER A C 1
ATOM 965 O O . SER A 1 118 ? -11.075 -1.837 7.225 1.00 93.31 118 SER A O 1
ATOM 967 N N . PHE A 1 119 ? -8.957 -1.246 6.809 1.00 92.81 119 PHE A N 1
ATOM 968 C CA . PHE A 1 119 ? -8.707 -0.759 8.168 1.00 92.81 119 PHE A CA 1
ATOM 969 C C . PHE A 1 119 ? -9.564 0.457 8.530 1.00 92.81 119 PHE A C 1
ATOM 971 O O . PHE A 1 119 ? -10.058 0.528 9.655 1.00 92.81 119 PHE A O 1
ATOM 978 N N . GLY A 1 120 ? -9.811 1.366 7.582 1.00 86.44 120 GLY A N 1
ATOM 979 C CA . GLY A 1 120 ? -10.756 2.468 7.772 1.00 86.44 120 GLY A CA 1
ATOM 980 C C . GLY A 1 120 ? -12.183 1.979 8.043 1.00 86.44 120 GLY A C 1
ATOM 981 O O . GLY A 1 120 ? -12.825 2.445 8.982 1.00 86.44 120 GLY A O 1
ATOM 982 N N . LEU A 1 121 ? -12.663 0.993 7.278 1.00 90.38 121 LEU A N 1
ATOM 983 C CA . LEU A 1 121 ? -13.985 0.390 7.482 1.00 90.38 121 LEU A CA 1
ATOM 984 C C . LEU A 1 121 ? -14.093 -0.326 8.829 1.00 90.38 121 LEU A C 1
ATOM 986 O O . LEU A 1 121 ? -15.091 -0.159 9.524 1.00 90.38 121 LEU A O 1
ATOM 990 N N . VAL A 1 122 ? -13.062 -1.077 9.223 1.00 89.50 122 VAL A N 1
ATOM 991 C CA . VAL A 1 122 ? -13.001 -1.734 10.536 1.00 89.50 122 VAL A CA 1
ATOM 992 C C . VAL A 1 122 ? -13.054 -0.693 11.656 1.00 89.50 122 VAL A C 1
ATOM 994 O O . VAL A 1 122 ? -13.847 -0.840 12.582 1.00 89.50 122 VAL A O 1
ATOM 997 N N . ALA A 1 123 ? -12.287 0.395 11.554 1.00 86.88 123 ALA A N 1
ATOM 998 C CA . ALA A 1 123 ? -12.304 1.469 12.546 1.00 86.88 123 ALA A CA 1
ATOM 999 C C . ALA A 1 123 ? -13.695 2.117 12.683 1.00 86.88 123 ALA A C 1
ATOM 1001 O O . ALA A 1 123 ? -14.156 2.340 13.801 1.00 86.88 123 ALA A O 1
ATOM 1002 N N . ILE A 1 124 ? -14.391 2.365 11.566 1.00 86.00 124 ILE A N 1
ATOM 1003 C CA . ILE A 1 124 ? -15.767 2.890 11.568 1.00 86.00 124 ILE A CA 1
ATOM 1004 C C . ILE A 1 124 ? -16.738 1.876 12.178 1.00 86.00 124 ILE A C 1
ATOM 1006 O O . ILE A 1 124 ? -17.576 2.250 12.994 1.00 86.00 124 ILE A O 1
ATOM 1010 N N . PHE A 1 125 ? -16.621 0.596 11.819 1.00 88.75 125 PHE A N 1
ATOM 1011 C CA . PHE A 1 125 ? -17.478 -0.462 12.350 1.00 88.75 125 PHE A CA 1
ATOM 1012 C C . PHE A 1 125 ? -17.381 -0.544 13.877 1.00 88.75 125 PHE A C 1
ATOM 1014 O O . PHE A 1 125 ? -18.404 -0.492 14.550 1.00 88.75 125 PHE A O 1
ATOM 1021 N N . PHE A 1 126 ? -16.160 -0.571 14.421 1.00 86.50 126 PHE A N 1
ATOM 1022 C CA . PHE A 1 126 ? -15.931 -0.549 15.868 1.00 86.50 126 PHE A CA 1
ATOM 1023 C C . PHE A 1 126 ? -16.322 0.775 16.527 1.00 86.50 126 PHE A C 1
ATOM 1025 O O . PHE A 1 126 ? -16.553 0.806 17.729 1.00 86.50 126 PHE A O 1
ATOM 1032 N N . TYR A 1 127 ? -16.363 1.885 15.796 1.00 85.06 127 TYR A N 1
ATOM 1033 C CA . TYR A 1 127 ? -16.861 3.144 16.345 1.00 85.06 127 TYR A CA 1
ATOM 1034 C C . TYR A 1 127 ? -18.390 3.133 16.501 1.00 85.06 127 TYR A C 1
ATOM 1036 O O . TYR A 1 127 ? -18.903 3.639 17.497 1.00 85.06 127 TYR A O 1
ATOM 1044 N N . VAL A 1 128 ? -19.107 2.551 15.534 1.00 87.19 128 VAL A N 1
ATOM 1045 C CA . VAL A 1 128 ? -20.579 2.528 15.489 1.00 87.19 128 VAL A CA 1
ATOM 1046 C C . VAL A 1 128 ? -21.186 1.430 16.372 1.00 87.19 128 VAL A C 1
ATOM 1048 O O . VAL A 1 128 ? -22.182 1.694 17.045 1.00 87.19 128 VAL A O 1
ATOM 1051 N N . PHE A 1 129 ? -20.610 0.224 16.368 1.00 75.69 129 PHE A N 1
ATOM 1052 C CA . PHE A 1 129 ? -21.052 -0.939 17.154 1.00 75.69 129 PHE A CA 1
ATOM 1053 C C . PHE A 1 129 ? -20.118 -1.156 18.348 1.00 75.69 129 PHE A C 1
ATOM 1055 O O . PHE A 1 129 ? -20.582 -1.310 19.498 1.00 75.69 129 PHE A O 1
#

Sequence (129 aa):
MIVNNTGDNYQIDQKDMDLLYSDQEMAYKNANIIPFQSSTFSKFFLVSDFSKTQFIITYFILGLLSLLFATRLNIETSIYEFFNKGEDGIVVFENNEMMFYHYFSSFTGKILKAIGVSFGLVAIFFYVF